Protein AF-A0A940RK82-F1 (afdb_monomer_lite)

pLDDT: mean 85.89, std 17.13, range [43.56, 98.44]

Structure (mmCIF, N/CA/C/O backbone):
data_AF-A0A940RK82-F1
#
_entry.id   AF-A0A940RK82-F1
#
loop_
_atom_site.group_PDB
_atom_site.id
_atom_site.type_symbol
_atom_site.label_atom_id
_atom_site.label_alt_id
_atom_site.label_comp_id
_atom_site.label_asym_id
_atom_site.label_entity_id
_atom_site.label_seq_id
_atom_site.pdbx_PDB_ins_code
_atom_site.Cartn_x
_atom_site.Cartn_y
_atom_site.Cartn_z
_atom_site.occupancy
_atom_site.B_iso_or_equiv
_atom_site.auth_seq_id
_atom_site.auth_comp_id
_atom_site.auth_asym_id
_atom_site.auth_atom_id
_atom_site.pdbx_PDB_model_num
ATOM 1 N N . MET A 1 1 ? -55.080 -31.993 4.998 1.00 43.81 1 MET A N 1
ATOM 2 C CA . MET A 1 1 ? -53.729 -32.205 4.437 1.00 43.81 1 MET A CA 1
ATOM 3 C C . MET A 1 1 ? -53.020 -30.858 4.440 1.00 43.81 1 MET A C 1
ATOM 5 O O . MET A 1 1 ? -53.334 -30.035 3.595 1.00 43.81 1 MET A O 1
ATOM 9 N N . SER A 1 2 ? -52.158 -30.598 5.426 1.00 47.34 2 SER A N 1
ATOM 10 C CA . SER A 1 2 ? -51.350 -29.368 5.489 1.00 47.34 2 SER A CA 1
ATOM 11 C C . SER A 1 2 ? -49.949 -29.657 4.951 1.00 47.34 2 SER A C 1
ATOM 13 O O . SER A 1 2 ? -49.357 -30.653 5.375 1.00 47.34 2 SER A O 1
ATOM 15 N N . PRO A 1 3 ? -49.396 -28.836 4.044 1.00 58.06 3 PRO A N 1
ATOM 16 C CA . PRO A 1 3 ? -48.008 -28.976 3.639 1.00 58.06 3 PRO A CA 1
ATOM 17 C C . PRO A 1 3 ? -47.108 -28.462 4.769 1.00 58.06 3 PRO A C 1
ATOM 19 O O . PRO A 1 3 ? -47.219 -27.320 5.210 1.00 58.06 3 PRO A O 1
ATOM 22 N N . PHE A 1 4 ? -46.235 -29.336 5.260 1.00 52.53 4 PHE A N 1
ATOM 23 C CA . PHE A 1 4 ? -45.182 -28.999 6.209 1.00 52.53 4 PHE A CA 1
ATOM 24 C C . PHE A 1 4 ? -44.181 -28.041 5.551 1.00 52.53 4 PHE A C 1
ATOM 26 O O . PHE A 1 4 ? -43.409 -28.445 4.679 1.00 52.53 4 PHE A O 1
ATOM 33 N N . SER A 1 5 ? -44.162 -26.785 5.998 1.00 54.62 5 SER A N 1
ATOM 34 C CA . SER A 1 5 ? -43.021 -25.891 5.796 1.00 54.62 5 SER A CA 1
ATOM 35 C C . SER A 1 5 ? -41.817 -26.479 6.526 1.00 54.62 5 SER A C 1
ATOM 37 O O . SER A 1 5 ? -41.789 -26.524 7.756 1.00 54.62 5 SER A O 1
ATOM 39 N N . LYS A 1 6 ? -40.822 -26.958 5.777 1.00 58.25 6 LYS A N 1
ATOM 40 C CA . LYS A 1 6 ? -39.513 -27.279 6.351 1.00 58.25 6 LYS A CA 1
ATOM 41 C C . LYS A 1 6 ? -38.858 -25.967 6.801 1.00 58.25 6 LYS A C 1
ATOM 43 O O . LYS A 1 6 ? -38.877 -25.011 6.023 1.00 58.25 6 LYS A O 1
ATOM 48 N N . PRO A 1 7 ? -38.282 -25.891 8.010 1.00 54.44 7 PRO A N 1
ATOM 49 C CA . PRO A 1 7 ? -37.489 -24.736 8.390 1.00 54.44 7 PRO A CA 1
ATOM 50 C C . PRO A 1 7 ? -36.264 -24.669 7.475 1.00 54.44 7 PRO A C 1
ATOM 52 O O . PRO A 1 7 ? -35.530 -25.646 7.329 1.00 54.44 7 PRO A O 1
ATOM 55 N N . ILE A 1 8 ? -36.066 -23.515 6.841 1.00 59.19 8 ILE A N 1
ATOM 56 C CA . ILE A 1 8 ? -34.799 -23.161 6.206 1.00 59.19 8 ILE A CA 1
ATOM 57 C C . ILE A 1 8 ? -33.804 -23.025 7.357 1.00 59.19 8 ILE A C 1
ATOM 59 O O . ILE A 1 8 ? -33.810 -22.028 8.075 1.00 59.19 8 ILE A O 1
ATOM 6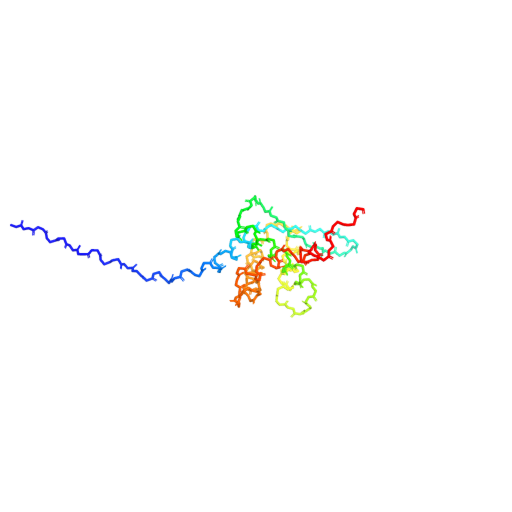3 N N . THR A 1 9 ? -32.994 -24.054 7.589 1.00 53.75 9 THR A N 1
ATOM 64 C CA . THR A 1 9 ? -31.795 -23.917 8.411 1.00 53.75 9 THR A CA 1
ATOM 65 C C . THR A 1 9 ? -30.865 -22.985 7.655 1.00 53.75 9 THR A C 1
ATOM 67 O O . THR A 1 9 ? -30.262 -23.383 6.660 1.00 53.75 9 THR A O 1
ATOM 70 N N . ALA A 1 10 ? -30.832 -21.721 8.077 1.00 55.62 10 ALA A N 1
ATOM 71 C CA . ALA A 1 10 ? -29.818 -20.782 7.646 1.00 55.62 10 ALA A CA 1
ATOM 72 C C . ALA A 1 10 ? -28.464 -21.380 8.033 1.00 55.62 10 ALA A C 1
ATOM 74 O O . ALA A 1 10 ? -28.161 -21.538 9.215 1.00 55.62 10 ALA A O 1
ATOM 75 N N . ASP A 1 11 ? -27.696 -21.775 7.027 1.00 50.97 11 ASP A N 1
ATOM 76 C CA . ASP A 1 11 ? -26.295 -22.120 7.184 1.00 50.97 11 ASP A CA 1
ATOM 77 C C . ASP A 1 11 ? -25.542 -20.830 7.538 1.00 50.97 11 ASP A C 1
ATOM 79 O O . ASP A 1 11 ? -25.164 -20.038 6.678 1.00 50.97 11 ASP A O 1
ATOM 83 N N . THR A 1 12 ? -25.449 -20.537 8.835 1.00 49.88 12 THR A N 1
ATOM 84 C CA . THR A 1 12 ? -24.773 -19.353 9.379 1.00 49.88 12 THR A CA 1
ATOM 85 C C . THR A 1 12 ? -23.307 -19.647 9.689 1.00 49.88 12 THR A C 1
ATOM 87 O O . THR A 1 12 ? -22.783 -19.171 10.693 1.00 49.88 12 THR A O 1
ATOM 90 N N . SER A 1 13 ? -22.623 -20.443 8.861 1.00 46.31 13 SER A N 1
ATOM 91 C CA . SER A 1 13 ? -21.190 -20.713 9.026 1.00 46.31 13 SER A CA 1
ATOM 92 C C . SER A 1 13 ? -20.290 -19.627 8.413 1.00 46.31 13 SER A C 1
ATOM 94 O O . SER A 1 13 ? -19.127 -19.894 8.110 1.00 46.31 13 SER A O 1
ATOM 96 N N . SER A 1 14 ? -20.794 -18.410 8.177 1.00 55.53 14 SER A N 1
ATOM 97 C CA . SER A 1 14 ? -19.927 -17.297 7.789 1.00 55.53 14 SER A CA 1
ATOM 98 C C . SER A 1 14 ? -19.141 -16.855 9.020 1.00 55.53 14 SER A C 1
ATOM 100 O O . SER A 1 14 ? -19.722 -16.278 9.944 1.00 55.53 14 SER A O 1
ATOM 102 N N . GLU A 1 15 ? -17.839 -17.137 9.048 1.00 52.19 15 GLU A N 1
ATOM 103 C CA . GLU A 1 15 ? -16.942 -16.565 10.053 1.00 52.19 15 GLU A CA 1
ATOM 104 C C . GLU A 1 15 ? -17.165 -15.044 10.150 1.00 52.19 15 GLU A C 1
ATOM 106 O O . GLU 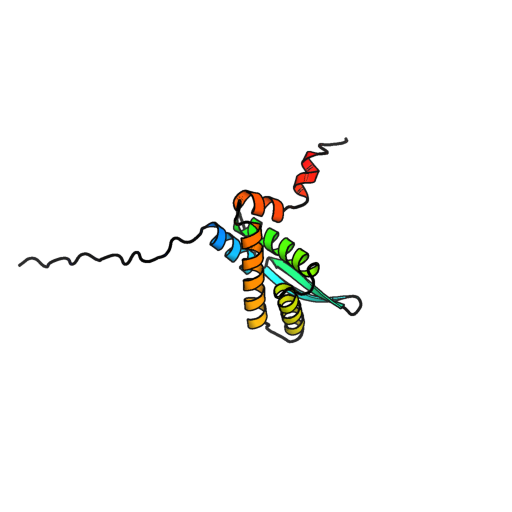A 1 15 ? -17.379 -14.389 9.120 1.00 52.19 15 GLU A O 1
ATOM 111 N N . PRO A 1 16 ? -17.142 -14.455 11.361 1.00 65.00 16 PRO A N 1
ATOM 112 C CA . PRO A 1 16 ? -17.279 -13.015 11.507 1.00 65.00 16 PRO A CA 1
ATOM 113 C C . PRO A 1 16 ? -16.175 -12.321 10.705 1.00 65.00 16 PRO A C 1
ATOM 115 O O . PRO A 1 16 ? -14.990 -12.529 10.961 1.00 65.00 16 PRO A O 1
ATOM 118 N N . ILE A 1 17 ? -16.558 -11.495 9.730 1.00 69.25 17 ILE A N 1
ATOM 119 C CA . ILE A 1 17 ? -15.597 -10.680 8.986 1.00 69.25 17 ILE A CA 1
ATOM 120 C C . ILE A 1 17 ? -14.960 -9.706 9.976 1.00 69.25 17 ILE A C 1
ATOM 122 O O . ILE A 1 17 ? -15.648 -8.855 10.544 1.00 69.25 17 ILE A O 1
ATOM 126 N N . ASP A 1 18 ? -13.642 -9.799 10.152 1.00 87.62 18 ASP A N 1
ATOM 127 C CA . ASP A 1 18 ? -12.881 -8.767 10.847 1.00 87.62 18 ASP A CA 1
ATOM 128 C C . ASP A 1 18 ? -12.980 -7.466 10.039 1.00 87.62 18 ASP A C 1
ATOM 130 O O . ASP A 1 18 ? -12.390 -7.315 8.962 1.00 87.62 18 ASP A O 1
ATOM 134 N N . PHE A 1 19 ? -13.778 -6.532 10.559 1.00 92.94 19 PHE A N 1
ATOM 135 C CA . PHE A 1 19 ? -14.048 -5.243 9.934 1.00 92.94 19 PHE A CA 1
ATOM 136 C C . PHE A 1 19 ? -12.757 -4.508 9.557 1.00 92.94 19 PHE A C 1
ATOM 138 O O . PHE A 1 19 ? -12.653 -3.973 8.451 1.00 92.94 19 PHE A O 1
ATOM 145 N N . TRP A 1 20 ? -11.757 -4.504 10.441 1.00 95.31 20 TRP A N 1
ATOM 146 C CA . TRP A 1 20 ? -10.519 -3.761 10.219 1.00 95.31 20 TRP A CA 1
ATOM 147 C C . TRP A 1 20 ? -9.618 -4.446 9.204 1.00 95.31 20 TRP A C 1
ATOM 149 O O . TRP A 1 20 ? -8.998 -3.765 8.385 1.00 95.31 20 TRP A O 1
ATOM 159 N N . ARG A 1 21 ? -9.610 -5.780 9.176 1.00 95.12 21 ARG A N 1
ATOM 160 C CA . ARG A 1 21 ? -8.920 -6.523 8.118 1.00 95.12 21 ARG A CA 1
ATOM 161 C C . ARG A 1 21 ? -9.549 -6.264 6.748 1.00 95.12 21 ARG A C 1
ATOM 163 O O . ARG A 1 21 ? -8.824 -6.061 5.776 1.00 95.12 21 ARG A O 1
ATOM 170 N N . ALA A 1 22 ? -10.879 -6.176 6.672 1.00 95.62 22 ALA A N 1
ATOM 171 C CA . ALA A 1 22 ? -11.582 -5.817 5.440 1.00 95.62 22 ALA A CA 1
ATOM 172 C C . ALA A 1 22 ? -11.295 -4.368 5.000 1.00 95.62 22 ALA A C 1
ATOM 174 O O . ALA A 1 22 ? -11.120 -4.102 3.809 1.00 95.62 22 ALA A O 1
ATOM 175 N N . VAL A 1 23 ? -11.209 -3.426 5.946 1.00 96.81 23 VAL A N 1
ATOM 176 C CA . VAL A 1 23 ? -10.784 -2.040 5.683 1.00 96.81 23 VAL A CA 1
ATOM 177 C C . VAL A 1 23 ? -9.355 -2.000 5.129 1.00 96.81 23 VAL A C 1
ATOM 179 O O . VAL A 1 23 ? -9.129 -1.370 4.095 1.00 96.81 23 VAL A O 1
ATOM 182 N N . ALA A 1 24 ? -8.412 -2.707 5.760 1.00 97.38 24 ALA A N 1
ATOM 183 C CA . ALA A 1 24 ? -7.024 -2.790 5.308 1.00 97.38 24 ALA A CA 1
ATOM 184 C C . ALA A 1 24 ? -6.920 -3.390 3.897 1.00 97.38 24 ALA A C 1
ATOM 186 O O . ALA A 1 24 ? -6.239 -2.834 3.036 1.00 97.38 24 ALA A O 1
ATOM 187 N N . GLN A 1 25 ? -7.656 -4.473 3.631 1.00 97.62 25 GLN A N 1
ATOM 188 C CA . GLN A 1 25 ? -7.698 -5.108 2.314 1.00 97.62 25 GLN A CA 1
ATOM 189 C C . GLN A 1 25 ? -8.192 -4.140 1.233 1.00 97.62 25 GLN A C 1
ATOM 191 O O . GLN A 1 25 ? -7.550 -4.010 0.193 1.00 97.62 25 GLN A O 1
ATOM 196 N N . ARG A 1 26 ? -9.297 -3.420 1.479 1.00 97.12 26 ARG A N 1
ATOM 197 C CA . ARG A 1 26 ? -9.812 -2.411 0.537 1.00 97.12 26 ARG A CA 1
ATOM 198 C C . ARG A 1 26 ? -8.802 -1.294 0.287 1.00 97.12 26 ARG A C 1
ATOM 200 O O . ARG A 1 26 ? -8.647 -0.881 -0.856 1.00 97.12 26 ARG A O 1
ATOM 207 N N . GLY A 1 27 ? -8.105 -0.843 1.331 1.00 97.69 27 GLY A N 1
ATOM 208 C CA . GLY A 1 27 ? -7.051 0.164 1.210 1.00 97.69 27 GLY A CA 1
ATOM 209 C C . GLY A 1 27 ? -5.911 -0.286 0.298 1.00 97.69 27 GLY A C 1
ATOM 210 O O . GLY A 1 27 ? -5.539 0.436 -0.620 1.00 97.69 27 GLY A O 1
ATOM 211 N N . VAL A 1 28 ? -5.407 -1.507 0.491 1.00 98.19 28 VAL A N 1
ATOM 212 C CA . VAL A 1 28 ? -4.336 -2.076 -0.344 1.00 98.19 28 VAL A CA 1
ATOM 213 C C . VAL A 1 28 ? -4.784 -2.287 -1.792 1.00 98.19 28 VAL A C 1
ATOM 215 O O . VAL A 1 28 ? -4.036 -1.990 -2.720 1.00 98.19 28 VAL A O 1
ATOM 218 N N . MET A 1 29 ? -6.007 -2.781 -2.002 1.00 97.38 29 MET A N 1
ATOM 219 C CA . MET A 1 29 ? -6.550 -3.009 -3.347 1.00 97.38 29 MET A CA 1
ATOM 220 C C . MET A 1 29 ? -6.854 -1.711 -4.106 1.00 97.38 29 MET A C 1
ATOM 222 O O . MET A 1 29 ? -6.963 -1.739 -5.328 1.00 97.38 29 MET A O 1
ATOM 226 N N . ALA A 1 30 ? -6.973 -0.581 -3.407 1.00 97.44 30 ALA A N 1
ATOM 227 C CA . ALA A 1 30 ? -7.132 0.735 -4.018 1.00 97.44 30 ALA A CA 1
ATOM 228 C C . ALA A 1 30 ? -5.814 1.318 -4.562 1.00 97.44 30 ALA A C 1
ATOM 230 O O . ALA A 1 30 ? -5.830 2.431 -5.094 1.00 97.44 30 ALA A O 1
ATOM 231 N N . LEU A 1 31 ? -4.692 0.599 -4.430 1.00 97.88 31 LEU A N 1
ATOM 232 C CA . LEU A 1 31 ? -3.390 1.037 -4.921 1.00 97.88 31 LEU A CA 1
ATOM 233 C C . LEU A 1 31 ? -3.059 0.479 -6.307 1.00 97.88 31 LEU A C 1
ATOM 235 O O . LEU A 1 31 ? -3.196 -0.718 -6.570 1.00 97.88 31 LEU A O 1
ATOM 239 N N . GLY A 1 32 ? -2.541 1.364 -7.150 1.00 96.69 32 GLY A N 1
ATOM 240 C CA . GLY A 1 32 ? -1.825 1.074 -8.384 1.00 96.69 32 GLY A CA 1
ATOM 241 C C . GLY A 1 32 ? -0.334 1.306 -8.184 1.00 96.69 32 GLY A C 1
ATOM 242 O O . GLY A 1 32 ? 0.076 2.032 -7.277 1.00 96.69 32 GLY A O 1
ATOM 243 N N . PHE A 1 33 ? 0.480 0.668 -9.023 1.00 96.69 33 PHE A N 1
ATOM 244 C CA . PHE A 1 33 ? 1.933 0.768 -8.949 1.00 96.69 33 PHE A CA 1
ATOM 245 C C . PHE A 1 33 ? 2.519 1.081 -10.317 1.00 96.69 33 PHE A C 1
ATOM 247 O O . PHE A 1 33 ? 2.175 0.438 -11.309 1.00 96.69 33 PHE A O 1
ATOM 254 N N . HIS A 1 34 ? 3.454 2.026 -10.341 1.00 94.38 34 HIS A N 1
ATOM 255 C CA . HIS A 1 34 ? 4.161 2.438 -11.549 1.00 94.38 34 HIS A CA 1
ATOM 256 C C . HIS A 1 34 ? 5.660 2.324 -11.318 1.00 94.38 34 HIS A C 1
ATOM 258 O O . HIS A 1 34 ? 6.177 2.822 -10.318 1.00 94.38 34 HIS A O 1
ATOM 264 N N . ALA A 1 35 ? 6.352 1.656 -12.239 1.00 93.69 35 ALA A N 1
ATOM 265 C CA . ALA A 1 35 ? 7.805 1.581 -12.241 1.00 93.69 35 ALA A CA 1
ATOM 266 C C . ALA A 1 35 ? 8.381 2.626 -13.200 1.00 93.69 35 ALA A C 1
ATOM 268 O O . ALA A 1 35 ? 7.865 2.810 -14.302 1.00 93.69 35 ALA A O 1
ATOM 269 N N . PHE A 1 36 ? 9.461 3.285 -12.797 1.00 90.88 36 PHE A N 1
ATOM 270 C CA . PHE A 1 36 ? 10.203 4.223 -13.637 1.00 90.88 36 PHE A CA 1
ATOM 271 C C . PHE A 1 36 ? 11.701 4.094 -13.370 1.00 90.88 36 PHE A C 1
ATOM 273 O O . PHE A 1 36 ? 12.123 3.552 -12.348 1.00 90.88 36 PHE A O 1
ATOM 280 N N . GLU A 1 37 ? 12.514 4.573 -14.306 1.00 90.38 37 GLU A N 1
ATOM 281 C CA . GLU A 1 37 ? 13.966 4.590 -14.156 1.00 90.38 37 GLU A CA 1
ATOM 282 C C . GLU A 1 37 ? 14.438 6.004 -13.815 1.00 90.38 37 GLU A C 1
ATOM 284 O O . GLU A 1 37 ? 14.108 6.971 -14.501 1.00 90.38 37 GLU A O 1
ATOM 289 N N . HIS A 1 38 ? 15.215 6.128 -12.741 1.00 85.81 38 HIS A N 1
ATOM 290 C CA . HIS A 1 38 ? 15.806 7.380 -12.290 1.00 85.81 38 HIS A CA 1
ATOM 291 C C . HIS A 1 38 ? 17.250 7.137 -11.842 1.00 85.81 38 HIS A C 1
ATOM 293 O O . HIS A 1 38 ? 17.522 6.295 -10.990 1.00 85.81 38 HIS A O 1
ATOM 299 N N . GLY A 1 39 ? 18.209 7.842 -12.453 1.00 83.75 39 GLY A N 1
ATOM 300 C CA . GLY A 1 39 ? 19.630 7.715 -12.098 1.00 83.75 39 GLY A CA 1
ATOM 301 C C . GLY A 1 39 ? 20.197 6.295 -12.253 1.00 83.75 39 GLY A C 1
ATOM 302 O O . GLY A 1 39 ? 21.012 5.871 -11.438 1.00 83.75 39 GLY A O 1
ATOM 303 N N . GLY A 1 40 ? 19.729 5.530 -13.248 1.00 83.00 40 GLY A N 1
ATOM 304 C CA . GLY A 1 40 ? 20.137 4.133 -13.465 1.00 83.00 40 GLY A CA 1
ATOM 305 C C . GLY A 1 40 ? 19.559 3.137 -12.452 1.00 83.00 40 GLY A C 1
ATOM 306 O O . GLY A 1 40 ? 19.922 1.962 -12.469 1.00 83.00 40 GLY A O 1
ATOM 307 N N . ARG A 1 41 ? 18.658 3.586 -11.571 1.00 81.00 41 ARG A N 1
ATOM 308 C CA . ARG A 1 41 ? 17.917 2.742 -10.633 1.00 81.00 41 ARG A CA 1
ATOM 309 C C . ARG A 1 41 ? 16.469 2.649 -11.080 1.00 81.00 41 ARG A C 1
ATOM 311 O O . ARG A 1 41 ? 15.890 3.629 -11.539 1.00 81.00 41 ARG A O 1
ATOM 318 N N . ARG A 1 42 ? 15.886 1.460 -10.938 1.00 85.69 42 ARG A N 1
ATOM 319 C CA . ARG A 1 42 ? 14.453 1.270 -11.136 1.00 85.69 42 ARG A CA 1
ATOM 320 C C . ARG A 1 42 ? 13.734 1.503 -9.818 1.00 85.69 42 ARG A C 1
ATOM 322 O O . ARG A 1 42 ? 13.948 0.764 -8.856 1.00 85.69 42 ARG A O 1
ATOM 329 N N . ASP A 1 43 ? 12.886 2.516 -9.806 1.00 88.88 43 ASP A N 1
ATOM 330 C CA . ASP A 1 43 ? 12.028 2.854 -8.686 1.00 88.88 43 ASP A CA 1
ATOM 331 C C . ASP A 1 43 ? 10.584 2.459 -8.983 1.00 88.88 43 ASP A C 1
ATOM 333 O O . ASP A 1 43 ? 10.196 2.183 -10.121 1.00 88.88 43 ASP A O 1
ATOM 337 N N . MET A 1 44 ? 9.791 2.360 -7.920 1.00 94.12 44 MET A N 1
ATOM 338 C CA . MET A 1 44 ? 8.372 2.056 -8.000 1.00 94.12 44 MET A CA 1
ATOM 339 C C . MET A 1 44 ? 7.626 2.956 -7.030 1.00 94.12 44 MET A C 1
ATOM 341 O O . MET A 1 44 ? 8.014 3.044 -5.864 1.00 94.12 44 MET A O 1
ATOM 345 N N . VAL A 1 45 ? 6.572 3.595 -7.523 1.00 94.81 45 VAL A N 1
ATOM 346 C CA . VAL A 1 45 ? 5.653 4.427 -6.741 1.00 94.81 45 VAL A CA 1
ATOM 347 C C . VAL A 1 45 ? 4.300 3.746 -6.625 1.00 94.81 45 VAL A C 1
ATOM 349 O O . VAL A 1 45 ? 3.921 2.956 -7.491 1.00 94.81 45 VAL A O 1
ATOM 352 N N . ALA A 1 46 ? 3.594 4.062 -5.543 1.00 97.19 46 ALA A N 1
ATOM 353 C CA . ALA A 1 46 ? 2.232 3.629 -5.279 1.00 97.19 46 ALA A CA 1
ATOM 354 C C . ALA A 1 46 ? 1.292 4.839 -5.311 1.00 97.19 46 ALA A C 1
ATOM 356 O O . ALA A 1 46 ? 1.608 5.875 -4.724 1.00 97.19 46 ALA A O 1
ATOM 357 N N . GLU A 1 47 ? 0.138 4.699 -5.954 1.00 96.25 47 GLU A N 1
ATOM 358 C CA . GLU A 1 47 ? -0.880 5.751 -6.040 1.00 96.25 47 GLU A CA 1
ATOM 359 C C . GLU A 1 47 ? -2.299 5.181 -5.981 1.00 96.25 47 GLU A C 1
ATOM 361 O O . GLU A 1 47 ? -2.508 3.981 -6.151 1.00 96.25 47 GLU A O 1
ATOM 366 N N . LEU A 1 48 ? -3.290 6.035 -5.725 1.00 96.81 48 LEU A N 1
ATOM 367 C CA . LEU A 1 48 ? -4.695 5.629 -5.726 1.00 96.81 48 LEU A CA 1
ATOM 368 C C . LEU A 1 48 ? -5.204 5.465 -7.162 1.00 96.81 48 LEU A C 1
ATOM 370 O O . LEU A 1 48 ? -5.184 6.423 -7.928 1.00 96.81 48 LEU A O 1
ATOM 374 N N . ILE A 1 49 ? -5.762 4.298 -7.498 1.00 95.25 49 ILE A N 1
ATOM 375 C CA . ILE A 1 49 ? -6.363 4.060 -8.831 1.00 95.25 49 ILE A CA 1
ATOM 376 C C . ILE A 1 49 ? -7.775 4.638 -8.972 1.00 95.25 49 ILE A C 1
ATOM 378 O O . ILE A 1 49 ? -8.305 4.738 -10.075 1.00 95.25 49 ILE A O 1
ATOM 382 N N . ALA A 1 50 ? -8.411 4.987 -7.853 1.00 89.56 50 ALA A N 1
ATOM 383 C CA . ALA A 1 50 ? -9.730 5.603 -7.815 1.00 89.56 50 ALA A CA 1
ATOM 384 C C . ALA A 1 50 ? -9.928 6.376 -6.500 1.00 89.56 50 ALA A C 1
ATOM 386 O O . ALA A 1 50 ? -9.346 5.989 -5.478 1.00 89.56 50 ALA A O 1
ATOM 387 N N . PRO A 1 51 ? -10.789 7.412 -6.480 1.00 91.50 51 PRO A N 1
ATOM 388 C CA . PRO A 1 51 ? -11.138 8.119 -5.253 1.00 91.50 51 PRO A CA 1
ATOM 389 C C . PRO A 1 51 ? -11.649 7.169 -4.164 1.00 91.50 51 PRO A C 1
ATOM 391 O O . PRO A 1 51 ? -12.550 6.366 -4.398 1.00 91.50 51 PRO A O 1
ATOM 394 N N . GLN A 1 52 ? -11.094 7.297 -2.958 1.00 94.19 52 GLN A N 1
ATOM 395 C CA . GLN A 1 52 ? -11.520 6.559 -1.767 1.00 94.19 52 GLN A CA 1
ATOM 396 C C . GLN A 1 52 ? -12.078 7.518 -0.715 1.00 94.19 52 GLN A C 1
ATOM 398 O O . GLN A 1 52 ? -11.725 8.698 -0.681 1.00 94.19 52 GLN A O 1
ATOM 403 N N . GLN A 1 53 ? -12.914 7.005 0.188 1.00 92.69 53 GLN A N 1
ATOM 404 C CA . GLN A 1 53 ? -13.499 7.788 1.279 1.00 92.69 53 GLN A CA 1
ATOM 405 C C . GLN A 1 53 ? -13.406 7.058 2.622 1.00 92.69 53 GLN A C 1
ATOM 407 O O . GLN A 1 53 ? -13.217 5.840 2.683 1.00 92.69 53 GLN A O 1
ATOM 412 N N . GLY A 1 54 ? -13.535 7.829 3.705 1.00 95.25 54 GLY A N 1
ATOM 413 C CA . GLY A 1 54 ? -13.560 7.321 5.075 1.00 95.25 54 GLY A CA 1
ATOM 414 C C . GLY A 1 54 ? -12.362 6.430 5.406 1.00 95.25 54 GLY A C 1
ATOM 415 O O . GLY A 1 54 ? -11.219 6.727 5.057 1.00 95.25 54 GLY A O 1
ATOM 416 N N . TRP A 1 55 ? -12.638 5.304 6.061 1.00 96.00 55 TRP A N 1
ATOM 417 C CA . TRP A 1 55 ? -11.614 4.358 6.506 1.00 96.00 55 TRP A CA 1
ATOM 418 C C . TRP A 1 55 ? -10.832 3.697 5.369 1.00 96.00 55 TRP A C 1
ATOM 420 O O . TRP A 1 55 ? -9.649 3.422 5.537 1.00 96.00 55 TRP A O 1
ATOM 430 N N . ALA A 1 56 ? -11.448 3.489 4.202 1.00 94.69 56 ALA A N 1
ATOM 431 C CA . ALA A 1 56 ? -10.752 2.922 3.047 1.00 94.69 56 ALA A CA 1
ATOM 432 C C . ALA A 1 56 ? -9.694 3.890 2.497 1.00 94.69 56 ALA A C 1
ATOM 434 O O . ALA A 1 56 ? -8.601 3.459 2.139 1.00 94.69 56 ALA A O 1
ATOM 435 N N . ARG A 1 57 ? -9.983 5.203 2.503 1.00 96.38 57 ARG A N 1
ATOM 436 C CA . ARG A 1 57 ? -8.988 6.230 2.161 1.00 96.38 57 ARG A CA 1
ATOM 437 C C . ARG A 1 57 ? -7.822 6.191 3.139 1.00 96.38 57 ARG A C 1
ATOM 439 O O . ARG A 1 57 ? -6.690 6.034 2.699 1.00 96.38 57 ARG A O 1
ATOM 446 N N . LYS A 1 58 ? -8.098 6.266 4.446 1.00 96.81 58 LYS A N 1
ATOM 447 C CA . LYS A 1 58 ? -7.056 6.182 5.485 1.00 96.81 58 LYS A CA 1
ATOM 448 C C . LYS A 1 58 ? -6.194 4.926 5.306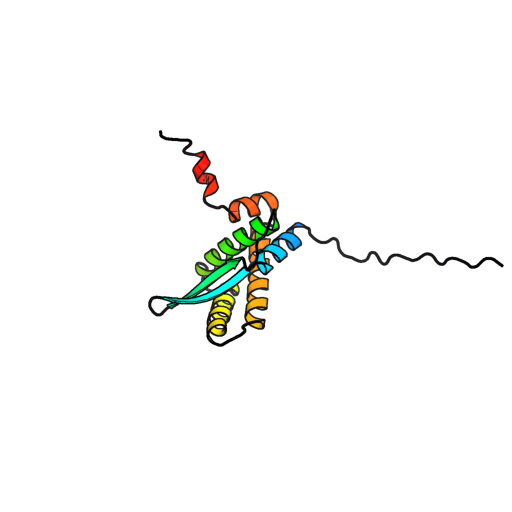 1.00 96.81 58 LYS A C 1
ATOM 450 O O . LYS A 1 58 ? -4.975 5.022 5.283 1.00 96.81 58 LYS A O 1
ATOM 455 N N . ALA A 1 59 ? -6.811 3.770 5.060 1.00 97.88 59 ALA A N 1
ATOM 456 C CA . ALA A 1 59 ? -6.082 2.527 4.827 1.00 97.88 59 ALA A CA 1
ATOM 457 C C . ALA A 1 59 ? -5.216 2.530 3.565 1.00 97.88 59 ALA A C 1
ATOM 459 O O . ALA A 1 59 ? -4.116 1.988 3.591 1.00 97.88 59 ALA A O 1
ATOM 460 N N . ALA A 1 60 ? -5.677 3.142 2.475 1.00 98.06 60 ALA A N 1
ATOM 461 C CA . ALA A 1 60 ? -4.879 3.256 1.262 1.00 98.06 60 ALA A CA 1
ATOM 462 C C . ALA A 1 60 ? -3.667 4.186 1.460 1.00 98.06 60 ALA A C 1
ATOM 464 O O . ALA A 1 60 ? -2.559 3.841 1.062 1.00 98.06 60 ALA A O 1
ATOM 465 N N . HIS A 1 61 ? -3.846 5.319 2.149 1.00 97.88 61 HIS A N 1
ATOM 466 C CA . HIS A 1 61 ? -2.737 6.203 2.525 1.00 97.88 61 HIS A CA 1
ATOM 467 C C . HIS A 1 61 ? -1.740 5.501 3.461 1.00 97.88 61 HIS A C 1
ATOM 469 O O . HIS A 1 61 ? -0.542 5.508 3.196 1.00 97.88 61 HIS A O 1
ATOM 475 N N . ALA A 1 62 ? -2.227 4.795 4.483 1.00 97.94 62 ALA A N 1
ATOM 476 C CA . ALA A 1 62 ? -1.377 3.990 5.356 1.00 97.94 62 ALA A CA 1
ATOM 477 C C . ALA A 1 62 ? -0.610 2.904 4.576 1.00 97.94 62 ALA A C 1
ATOM 479 O O . ALA A 1 62 ? 0.574 2.683 4.812 1.00 97.94 62 ALA A O 1
ATOM 480 N N . ALA A 1 63 ? -1.245 2.249 3.599 1.00 98.31 63 ALA A N 1
ATOM 481 C CA . ALA A 1 63 ? -0.580 1.281 2.729 1.00 98.31 63 ALA A CA 1
ATOM 482 C C . ALA A 1 63 ? 0.523 1.918 1.856 1.00 98.31 63 ALA A C 1
ATOM 484 O O . ALA A 1 63 ? 1.542 1.271 1.611 1.00 98.31 63 ALA A O 1
ATOM 485 N N . ILE A 1 64 ? 0.366 3.178 1.426 1.00 97.94 64 ILE A N 1
ATOM 486 C CA . ILE A 1 64 ? 1.423 3.941 0.739 1.00 97.94 64 ILE A CA 1
ATOM 487 C C . ILE A 1 64 ? 2.615 4.179 1.678 1.00 97.94 64 ILE A C 1
ATOM 489 O O . ILE A 1 64 ? 3.758 3.970 1.267 1.00 97.94 64 ILE A O 1
ATOM 493 N N . GLU A 1 65 ? 2.382 4.544 2.940 1.00 97.69 65 GLU A N 1
ATOM 494 C CA . GLU A 1 65 ? 3.474 4.702 3.913 1.00 97.69 65 GLU A CA 1
ATOM 495 C C . GLU A 1 65 ? 4.182 3.370 4.199 1.00 97.69 65 GLU A C 1
ATOM 497 O O . GLU A 1 65 ? 5.412 3.299 4.177 1.00 97.69 65 GLU A O 1
ATOM 502 N N . VAL A 1 66 ? 3.436 2.268 4.333 1.00 97.62 66 VAL A N 1
ATOM 503 C CA . VAL A 1 66 ? 4.031 0.926 4.461 1.00 97.62 66 VAL A CA 1
ATOM 504 C C . VAL A 1 66 ? 4.856 0.556 3.225 1.00 97.62 66 VAL A C 1
ATOM 506 O O . VAL A 1 66 ? 5.937 -0.023 3.354 1.00 97.62 66 VAL A O 1
ATOM 509 N N . HIS A 1 67 ? 4.391 0.894 2.019 1.00 97.25 67 HIS A N 1
ATOM 510 C CA . HIS A 1 67 ? 5.158 0.690 0.789 1.00 97.25 67 HIS A CA 1
ATOM 511 C C . HIS A 1 67 ? 6.516 1.412 0.834 1.00 97.25 67 HIS A C 1
ATOM 513 O O . HIS A 1 67 ? 7.532 0.812 0.466 1.00 97.25 67 HIS A O 1
ATOM 519 N N . LYS A 1 68 ? 6.552 2.658 1.327 1.00 95.19 68 LYS A N 1
ATOM 520 C CA . LYS A 1 68 ? 7.799 3.417 1.519 1.00 95.19 68 LYS A CA 1
ATOM 521 C C . LYS A 1 68 ? 8.695 2.769 2.575 1.00 95.19 68 LYS A C 1
ATOM 523 O O . LYS A 1 68 ? 9.887 2.605 2.338 1.00 95.19 68 LYS A O 1
ATOM 528 N N . MET A 1 69 ? 8.134 2.332 3.703 1.00 95.19 69 MET A N 1
ATOM 529 C CA . MET A 1 69 ? 8.888 1.629 4.750 1.00 95.19 69 MET A CA 1
ATOM 530 C C . MET A 1 69 ? 9.546 0.346 4.229 1.00 95.19 69 MET A C 1
ATOM 532 O O . MET A 1 69 ? 10.718 0.107 4.501 1.00 95.19 69 MET A O 1
ATOM 536 N N . ILE A 1 70 ? 8.835 -0.454 3.422 1.00 95.25 70 ILE A N 1
ATOM 537 C CA . ILE A 1 70 ? 9.370 -1.692 2.825 1.00 95.25 70 ILE A CA 1
ATOM 538 C C . ILE A 1 70 ? 10.647 -1.425 2.014 1.00 95.25 70 ILE A C 1
ATOM 540 O O . ILE A 1 70 ? 11.542 -2.268 1.991 1.00 95.25 70 ILE A O 1
ATOM 544 N N . GLN A 1 71 ? 10.764 -0.264 1.361 1.00 91.69 71 GLN A N 1
ATOM 545 C CA . GLN A 1 71 ? 11.969 0.107 0.612 1.00 91.69 71 GLN A CA 1
ATOM 546 C C . GLN A 1 71 ? 13.210 0.257 1.509 1.00 91.69 71 GLN A C 1
ATOM 548 O O . GLN A 1 71 ? 14.329 0.083 1.027 1.00 91.69 71 GLN A O 1
ATOM 553 N N . LEU A 1 72 ? 13.018 0.558 2.794 1.00 91.50 72 LEU A N 1
ATOM 554 C CA . LEU A 1 72 ? 14.082 0.768 3.776 1.00 91.50 72 LEU A CA 1
ATOM 555 C C . LEU A 1 72 ? 14.449 -0.510 4.548 1.00 91.50 72 LEU A C 1
ATOM 557 O O . LEU A 1 72 ? 15.419 -0.505 5.302 1.00 91.50 72 LEU A O 1
ATOM 561 N N . GLU A 1 73 ? 13.708 -1.605 4.360 1.00 90.88 73 GLU A N 1
ATOM 562 C CA . GLU A 1 73 ? 13.892 -2.861 5.093 1.00 90.88 73 GLU A CA 1
ATOM 563 C C . GLU A 1 73 ? 14.590 -3.928 4.230 1.00 90.88 73 GLU A C 1
ATOM 565 O O . GLU A 1 73 ? 13.928 -4.651 3.468 1.00 90.88 73 GLU A O 1
ATOM 570 N N . PRO A 1 74 ? 15.926 -4.073 4.336 1.00 86.50 74 PRO A N 1
ATOM 571 C CA . PRO A 1 74 ? 16.656 -5.044 3.537 1.00 86.50 74 PRO A CA 1
ATOM 572 C C . PRO A 1 74 ? 16.276 -6.481 3.918 1.00 86.50 74 PRO A C 1
ATOM 574 O O . PRO A 1 74 ? 15.883 -6.775 5.044 1.00 86.50 74 PRO A O 1
ATOM 577 N N . HIS A 1 75 ? 16.432 -7.397 2.961 1.00 90.56 75 HIS A N 1
ATOM 578 C CA . HIS A 1 75 ? 16.248 -8.844 3.152 1.00 90.56 75 HIS A CA 1
ATOM 579 C C . HIS A 1 75 ? 14.830 -9.295 3.548 1.00 90.56 75 HIS A C 1
ATOM 581 O O . HIS A 1 75 ? 14.652 -10.399 4.059 1.00 90.56 75 HIS A O 1
ATOM 587 N N . THR A 1 76 ? 13.800 -8.492 3.269 1.00 95.06 76 THR A N 1
ATOM 588 C CA . THR A 1 76 ? 12.403 -8.901 3.475 1.00 95.06 76 THR A CA 1
ATOM 589 C C . THR A 1 76 ? 11.790 -9.537 2.221 1.00 95.06 76 THR A C 1
ATOM 591 O O . THR A 1 76 ? 12.132 -9.209 1.077 1.00 95.06 76 THR A O 1
ATOM 594 N N . ALA A 1 77 ? 10.819 -10.435 2.423 1.00 96.50 77 ALA A N 1
ATOM 595 C CA . ALA A 1 77 ? 10.018 -10.991 1.330 1.00 96.50 77 ALA A CA 1
ATOM 596 C C . ALA A 1 77 ? 9.234 -9.894 0.586 1.00 96.50 77 ALA A C 1
ATOM 598 O O . ALA A 1 77 ? 9.121 -9.933 -0.637 1.00 96.50 77 ALA A O 1
ATOM 599 N N . ALA A 1 78 ? 8.753 -8.882 1.316 1.00 96.25 78 ALA A N 1
ATOM 600 C CA . ALA A 1 78 ? 8.054 -7.733 0.750 1.00 96.25 78 ALA A CA 1
ATOM 601 C C . ALA A 1 78 ? 8.959 -6.906 -0.175 1.00 96.25 78 ALA A C 1
ATOM 603 O O . ALA A 1 78 ? 8.525 -6.544 -1.267 1.00 96.25 78 ALA A O 1
ATOM 604 N N . LEU A 1 79 ? 10.222 -6.667 0.202 1.00 95.88 79 LEU A N 1
ATOM 605 C CA . LEU A 1 79 ? 11.187 -5.982 -0.661 1.00 95.88 79 LEU A CA 1
ATOM 606 C C . LEU A 1 79 ? 11.487 -6.792 -1.931 1.00 95.88 79 LEU A C 1
ATOM 608 O O . LEU A 1 79 ? 11.527 -6.236 -3.027 1.00 95.88 79 LEU A O 1
ATOM 612 N N . SER A 1 80 ? 11.640 -8.111 -1.800 1.00 96.56 80 SER A N 1
ATOM 613 C CA . SER A 1 80 ? 11.878 -8.998 -2.947 1.00 96.56 80 SER A CA 1
ATOM 614 C C . SER A 1 80 ? 10.688 -9.008 -3.916 1.00 96.56 80 SER A C 1
ATOM 616 O O . SER A 1 80 ? 10.869 -8.880 -5.126 1.00 96.56 80 SER A O 1
ATOM 618 N N . ALA A 1 81 ? 9.460 -9.078 -3.394 1.00 97.25 81 ALA A N 1
ATOM 619 C CA . ALA A 1 81 ? 8.239 -8.983 -4.193 1.00 97.25 81 ALA A CA 1
ATOM 620 C C . ALA A 1 81 ? 8.070 -7.598 -4.841 1.00 97.25 81 ALA A C 1
ATOM 622 O O . ALA A 1 81 ? 7.676 -7.516 -6.002 1.00 97.25 81 ALA A O 1
ATOM 623 N N . ARG A 1 82 ? 8.439 -6.519 -4.135 1.00 95.94 82 ARG A N 1
ATOM 624 C CA . ARG A 1 82 ? 8.476 -5.151 -4.678 1.00 95.94 82 ARG A CA 1
ATOM 625 C C . ARG A 1 82 ? 9.399 -5.067 -5.896 1.00 95.94 82 ARG A C 1
ATOM 627 O O . ARG A 1 82 ? 9.014 -4.512 -6.921 1.00 95.94 82 ARG A O 1
ATOM 634 N N . ALA A 1 83 ? 10.604 -5.632 -5.794 1.00 94.38 83 ALA A N 1
ATOM 635 C CA . ALA A 1 83 ? 11.569 -5.661 -6.891 1.00 94.38 83 ALA A CA 1
ATOM 636 C C . ALA A 1 83 ? 11.064 -6.495 -8.081 1.00 94.38 83 ALA A C 1
ATOM 638 O O . ALA A 1 83 ? 11.179 -6.057 -9.225 1.00 94.38 83 ALA A O 1
ATOM 639 N N . ALA A 1 84 ? 10.450 -7.654 -7.821 1.00 95.25 84 ALA A N 1
ATOM 640 C CA . ALA A 1 84 ? 9.859 -8.494 -8.862 1.00 95.25 84 ALA A CA 1
ATOM 641 C C . ALA A 1 84 ? 8.712 -7.781 -9.601 1.00 95.25 84 ALA A C 1
ATOM 643 O O . ALA A 1 84 ? 8.704 -7.757 -10.831 1.00 95.25 84 ALA A O 1
ATOM 644 N N . LEU A 1 85 ? 7.793 -7.141 -8.868 1.00 96.75 85 LEU A N 1
ATOM 645 C CA . LEU A 1 85 ? 6.709 -6.352 -9.457 1.00 96.75 85 LEU A CA 1
ATOM 646 C C . LEU A 1 85 ? 7.260 -5.209 -10.316 1.00 96.75 85 LEU A C 1
ATOM 648 O O . LEU A 1 85 ? 6.883 -5.072 -11.477 1.00 96.75 85 LEU A O 1
ATOM 652 N N . SER A 1 86 ? 8.212 -4.439 -9.788 1.00 95.25 86 SER A N 1
ATOM 653 C CA . SER A 1 86 ? 8.858 -3.350 -10.526 1.00 95.25 86 SER A CA 1
ATOM 654 C C . SER A 1 86 ? 9.551 -3.836 -11.810 1.00 95.25 86 SER A C 1
ATOM 656 O O . SER A 1 86 ? 9.480 -3.184 -12.854 1.00 95.25 86 SER A O 1
ATOM 658 N N . ALA A 1 87 ? 10.181 -5.014 -11.777 1.00 93.69 87 ALA A N 1
ATOM 659 C CA . ALA A 1 87 ? 10.804 -5.615 -12.951 1.00 93.69 87 ALA A CA 1
ATOM 660 C C . ALA A 1 87 ? 9.784 -5.979 -14.048 1.00 93.69 87 ALA A C 1
ATOM 662 O O . ALA A 1 87 ? 10.070 -5.777 -15.232 1.00 93.69 87 ALA A O 1
ATOM 663 N N . GLN A 1 88 ? 8.613 -6.491 -13.655 1.00 95.25 88 GLN A N 1
ATOM 664 C CA . GLN A 1 88 ? 7.562 -6.943 -14.573 1.00 95.25 88 GLN A CA 1
ATOM 665 C C . GLN A 1 88 ? 6.699 -5.809 -15.128 1.00 95.25 88 GLN A C 1
ATOM 667 O O . GLN A 1 88 ? 6.312 -5.861 -16.292 1.00 95.25 88 GLN A O 1
ATOM 672 N N . LEU A 1 89 ? 6.465 -4.743 -14.356 1.00 93.19 89 LEU A N 1
ATOM 673 C CA . LEU A 1 89 ? 5.720 -3.569 -14.832 1.00 93.19 89 LEU A CA 1
ATOM 674 C C . LEU A 1 89 ? 6.361 -2.910 -16.067 1.00 93.19 89 LEU A C 1
ATOM 676 O O . LEU A 1 89 ? 5.657 -2.312 -16.872 1.00 93.19 89 LEU A O 1
ATOM 680 N N . GLY A 1 90 ? 7.678 -3.054 -16.255 1.00 82.44 90 GLY A N 1
ATOM 681 C CA . GLY A 1 90 ? 8.373 -2.592 -17.463 1.00 82.44 90 GLY A CA 1
ATOM 682 C C . GLY A 1 90 ? 8.214 -3.498 -18.694 1.00 82.44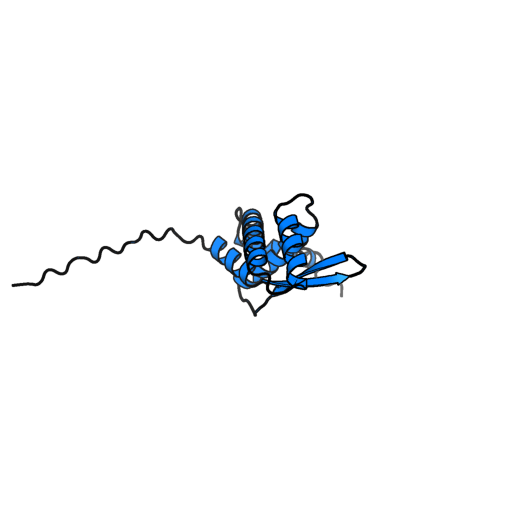 90 GLY A C 1
ATOM 683 O O . GLY A 1 90 ? 8.675 -3.130 -19.769 1.00 82.44 90 GLY A O 1
ATOM 684 N N . GLN A 1 91 ? 7.610 -4.681 -18.548 1.00 88.19 91 GLN A N 1
ATOM 685 C CA . GLN A 1 91 ? 7.478 -5.698 -19.603 1.00 88.19 91 GLN A CA 1
ATOM 686 C C . GLN A 1 91 ? 6.021 -5.936 -20.026 1.00 88.19 91 GLN A C 1
ATOM 688 O O . GLN A 1 91 ? 5.780 -6.398 -21.139 1.00 88.19 91 GLN A O 1
ATOM 693 N N . GLY A 1 92 ? 5.045 -5.624 -19.167 1.00 86.06 92 GLY A N 1
ATOM 694 C CA . GLY A 1 92 ? 3.627 -5.810 -19.464 1.00 86.06 92 GLY A CA 1
ATOM 695 C C . GLY A 1 92 ? 2.757 -5.958 -18.210 1.00 86.06 92 GLY A C 1
ATOM 696 O O . GLY A 1 92 ? 3.159 -5.545 -17.120 1.00 86.06 92 GLY A O 1
ATOM 697 N N . PRO A 1 93 ? 1.548 -6.538 -18.341 1.00 87.31 93 PRO A N 1
ATOM 698 C CA . PRO A 1 93 ? 0.645 -6.757 -17.213 1.00 87.31 93 PRO A CA 1
ATOM 699 C C . PRO A 1 93 ? 1.251 -7.699 -16.157 1.00 87.31 93 PRO A C 1
ATOM 701 O O . PRO A 1 93 ? 1.387 -8.898 -16.382 1.00 87.31 93 PRO A O 1
ATOM 704 N N . ALA A 1 94 ? 1.559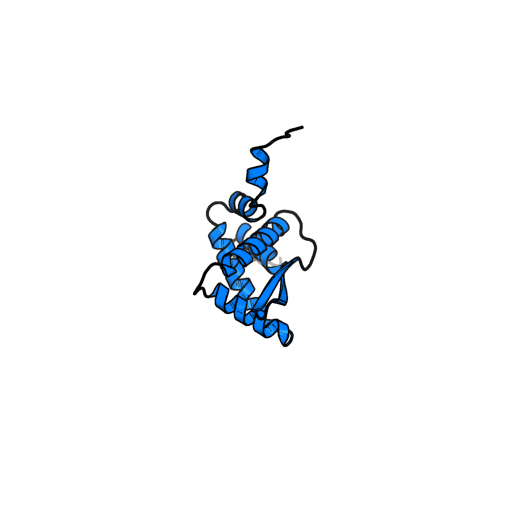 -7.168 -14.973 1.00 93.94 94 ALA A N 1
ATOM 705 C CA . ALA A 1 94 ? 2.212 -7.886 -13.873 1.00 93.94 94 ALA A CA 1
ATOM 706 C C . ALA A 1 94 ? 1.208 -8.433 -12.832 1.00 93.94 94 ALA A C 1
ATOM 708 O O . ALA A 1 94 ? 1.368 -8.236 -11.629 1.00 93.94 94 ALA A O 1
ATOM 709 N N . VAL A 1 95 ? 0.115 -9.064 -13.284 1.00 95.44 95 VAL A N 1
ATOM 710 C CA . VAL A 1 95 ? -1.041 -9.426 -12.428 1.00 95.44 95 VAL A CA 1
ATOM 711 C C . VAL A 1 95 ? -0.648 -10.344 -11.267 1.00 95.44 95 VAL A C 1
ATOM 713 O O . VAL A 1 95 ? -1.102 -10.154 -10.137 1.00 95.44 95 VAL A O 1
ATOM 716 N N . ARG A 1 96 ? 0.206 -11.340 -11.528 1.00 97.00 96 ARG A N 1
ATOM 717 C CA . ARG A 1 96 ? 0.647 -12.301 -10.511 1.00 97.00 96 ARG A CA 1
ATOM 718 C C . ARG A 1 96 ? 1.510 -11.619 -9.455 1.00 97.00 96 ARG A C 1
ATOM 720 O O . ARG A 1 96 ? 1.285 -11.801 -8.261 1.00 97.00 96 ARG A O 1
ATOM 727 N N . GLU A 1 97 ? 2.491 -10.843 -9.893 1.00 98.12 97 GLU A N 1
ATOM 728 C CA . GLU A 1 97 ? 3.418 -10.120 -9.029 1.00 98.12 97 GLU A CA 1
ATOM 729 C C . GLU A 1 97 ? 2.680 -9.062 -8.208 1.00 98.12 97 GLU A C 1
ATOM 731 O O . GLU A 1 97 ? 2.965 -8.903 -7.022 1.00 98.12 97 GLU A O 1
ATOM 736 N N . LEU A 1 98 ? 1.681 -8.406 -8.806 1.00 97.31 98 LEU A N 1
ATOM 737 C CA . LEU A 1 98 ? 0.808 -7.459 -8.125 1.00 97.31 98 LEU A CA 1
ATOM 738 C C . LEU A 1 98 ? 0.042 -8.140 -6.991 1.00 97.31 98 LEU A C 1
ATOM 740 O O . LEU A 1 98 ? 0.078 -7.651 -5.866 1.00 97.31 98 LEU A O 1
ATOM 744 N N . ALA A 1 99 ? -0.593 -9.285 -7.255 1.00 97.81 99 ALA A N 1
ATOM 745 C CA . ALA A 1 99 ? -1.341 -10.022 -6.239 1.00 97.81 99 ALA A CA 1
ATOM 746 C C . ALA A 1 99 ? -0.443 -10.489 -5.079 1.00 97.81 99 ALA A C 1
ATOM 748 O O . ALA A 1 99 ? -0.811 -10.352 -3.912 1.00 97.81 99 ALA A O 1
ATOM 749 N N . ILE A 1 100 ? 0.759 -10.993 -5.388 1.00 98.38 100 ILE A N 1
ATOM 750 C CA . ILE A 1 100 ? 1.749 -11.388 -4.372 1.00 98.38 100 ILE A CA 1
ATOM 751 C C . ILE A 1 100 ? 2.145 -10.179 -3.522 1.00 98.38 100 ILE A C 1
ATOM 753 O O . ILE A 1 100 ? 2.147 -10.252 -2.291 1.00 98.38 100 ILE A O 1
ATOM 757 N N . TYR A 1 101 ? 2.473 -9.060 -4.169 1.00 98.38 101 TYR A N 1
ATOM 758 C CA . TYR A 1 101 ? 2.918 -7.869 -3.465 1.00 98.38 101 TYR A CA 1
ATOM 759 C C . TYR A 1 101 ? 1.802 -7.243 -2.621 1.00 98.38 101 TYR A C 1
ATOM 761 O O . TYR A 1 101 ? 2.040 -6.915 -1.461 1.00 98.38 101 TYR A O 1
ATOM 769 N N . GLN A 1 102 ? 0.574 -7.158 -3.142 1.00 98.25 102 GLN A N 1
ATOM 770 C CA . GLN A 1 102 ? -0.598 -6.696 -2.393 1.00 98.25 102 GLN A CA 1
ATOM 771 C C . GLN A 1 102 ? -0.891 -7.593 -1.183 1.00 98.25 102 GLN A C 1
ATOM 773 O O . GLN A 1 102 ? -1.180 -7.078 -0.106 1.00 98.25 102 GLN A O 1
ATOM 778 N N . GLY A 1 103 ? -0.746 -8.916 -1.305 1.00 98.44 103 GLY A N 1
ATOM 779 C CA . GLY A 1 103 ? -0.865 -9.826 -0.163 1.00 98.44 103 GLY A CA 1
ATOM 780 C C . GLY A 1 103 ? 0.154 -9.521 0.942 1.00 98.44 103 GLY A C 1
ATOM 781 O O . GLY A 1 103 ? -0.209 -9.390 2.109 1.00 98.44 103 GLY A O 1
ATOM 782 N N . LEU A 1 104 ? 1.425 -9.327 0.578 1.00 98.44 104 LEU A N 1
ATOM 783 C CA . LEU A 1 104 ? 2.485 -8.988 1.538 1.00 98.44 104 LEU A CA 1
ATOM 784 C C . LEU A 1 104 ? 2.308 -7.591 2.147 1.00 98.44 104 LEU A C 1
ATOM 786 O O . LEU A 1 104 ? 2.592 -7.395 3.331 1.00 98.44 104 LEU A O 1
ATOM 790 N N . LEU A 1 105 ? 1.829 -6.631 1.355 1.00 98.06 105 LEU A N 1
ATOM 791 C CA . LEU A 1 105 ? 1.530 -5.279 1.812 1.00 98.06 105 LEU A CA 1
ATOM 792 C C . LEU A 1 105 ? 0.378 -5.281 2.824 1.00 98.06 105 LEU A C 1
ATOM 794 O O . LEU A 1 105 ? 0.487 -4.640 3.867 1.00 98.06 105 LEU A O 1
ATOM 798 N N . LEU A 1 106 ? -0.678 -6.057 2.561 1.00 98.38 106 LEU A N 1
ATOM 799 C CA . LEU A 1 106 ? -1.796 -6.255 3.482 1.00 98.38 106 LEU A CA 1
ATOM 800 C C . LEU A 1 106 ? -1.342 -6.883 4.798 1.00 98.38 106 LEU A C 1
ATOM 802 O O . LEU A 1 106 ? -1.670 -6.365 5.861 1.00 98.38 106 LEU A O 1
ATOM 806 N N . GLU A 1 107 ? -0.558 -7.959 4.746 1.00 97.75 107 GLU A N 1
ATOM 807 C CA . GLU A 1 107 ? -0.050 -8.611 5.957 1.00 97.75 107 GLU A CA 1
ATOM 808 C C . GLU A 1 107 ? 0.877 -7.695 6.767 1.00 97.75 107 GLU A C 1
ATOM 810 O O . GLU A 1 107 ? 0.890 -7.739 8.000 1.00 97.75 107 GLU A O 1
ATOM 815 N N . ARG A 1 108 ? 1.655 -6.825 6.107 1.00 97.69 108 ARG A N 1
ATOM 816 C CA . ARG A 1 108 ? 2.434 -5.813 6.827 1.00 97.69 108 ARG A CA 1
ATOM 817 C C . ARG A 1 108 ? 1.533 -4.753 7.455 1.00 97.69 108 ARG A C 1
ATOM 819 O O . ARG A 1 108 ? 1.662 -4.527 8.654 1.00 97.69 108 ARG A O 1
ATOM 826 N N . LEU A 1 109 ? 0.621 -4.154 6.691 1.00 97.94 109 LEU A N 1
ATOM 827 C CA . LEU A 1 109 ? -0.315 -3.150 7.201 1.00 97.94 109 LEU A CA 1
ATOM 828 C C . LEU A 1 109 ? -1.120 -3.695 8.385 1.00 97.94 109 LEU A C 1
ATOM 830 O O . LEU A 1 109 ? -1.252 -3.021 9.399 1.00 97.94 109 LEU A O 1
ATOM 834 N N . TRP A 1 110 ? -1.602 -4.936 8.295 1.00 97.25 110 TRP A N 1
ATOM 835 C CA . TRP A 1 110 ? -2.348 -5.571 9.375 1.00 97.25 110 TRP A CA 1
ATOM 836 C C . TRP A 1 110 ? -1.529 -5.677 10.664 1.00 97.25 110 TRP A C 1
ATOM 838 O O . TRP A 1 110 ? -2.006 -5.274 11.724 1.00 97.25 110 TRP A O 1
ATOM 848 N N . ARG A 1 111 ? -0.270 -6.133 10.586 1.00 96.31 111 ARG A N 1
ATOM 849 C CA . ARG A 1 111 ? 0.637 -6.162 11.749 1.00 96.31 111 ARG A CA 1
ATOM 850 C C . ARG A 1 111 ? 0.853 -4.776 12.357 1.00 96.31 111 ARG A C 1
ATOM 852 O O . ARG A 1 111 ? 0.938 -4.654 13.578 1.00 96.31 111 ARG A O 1
ATOM 859 N N . GLU A 1 112 ? 0.903 -3.740 11.524 1.00 96.44 112 GLU A N 1
ATOM 860 C CA . GLU A 1 112 ? 1.044 -2.357 11.983 1.00 96.44 112 GLU A CA 1
ATOM 861 C C . GLU A 1 112 ? -0.221 -1.780 12.615 1.00 96.44 112 GLU A C 1
ATOM 863 O O . GLU A 1 112 ? -0.136 -0.744 13.255 1.00 96.44 112 GLU A O 1
ATOM 868 N N . ILE A 1 113 ? -1.395 -2.397 12.488 1.00 96.31 113 ILE A N 1
ATOM 869 C CA . ILE A 1 113 ? -2.624 -1.803 13.040 1.00 96.31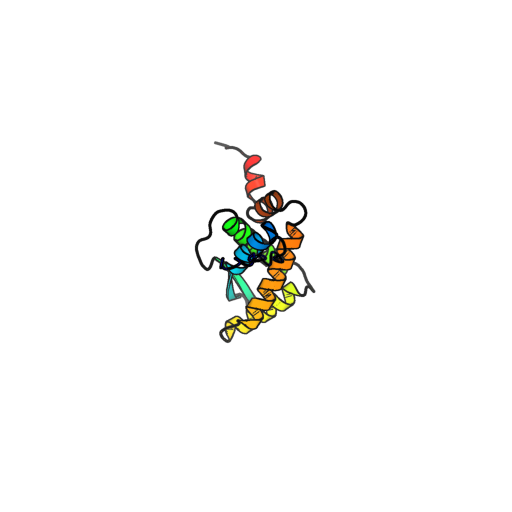 113 ILE A CA 1
ATOM 870 C C . ILE A 1 113 ? -3.341 -2.702 14.045 1.00 96.31 113 ILE A C 1
ATOM 872 O O . ILE A 1 113 ? -4.066 -2.183 14.886 1.00 96.31 113 ILE A O 1
ATOM 876 N N . ALA A 1 114 ? -3.090 -4.014 14.048 1.00 94.00 114 ALA A N 1
ATOM 877 C CA . ALA A 1 114 ? -3.849 -5.008 14.814 1.00 94.00 114 ALA A CA 1
ATOM 878 C C . ALA A 1 114 ? -4.039 -4.678 16.310 1.00 94.00 114 ALA A C 1
ATOM 880 O O . ALA A 1 114 ? -5.094 -4.966 16.866 1.00 94.00 114 ALA A O 1
ATOM 881 N N . GLY A 1 115 ? -3.052 -4.053 16.961 1.00 93.31 115 GLY A N 1
ATOM 882 C CA . GLY A 1 115 ? -3.137 -3.703 18.387 1.00 93.31 115 GLY A CA 1
ATOM 883 C C . GLY A 1 115 ? -4.082 -2.540 18.719 1.00 93.31 115 GLY A C 1
ATOM 884 O O . GLY A 1 115 ? -4.602 -2.481 19.828 1.00 93.31 115 GLY A O 1
ATOM 885 N N . ALA A 1 116 ? -4.311 -1.620 17.779 1.00 93.50 116 ALA A N 1
ATOM 886 C CA . ALA A 1 116 ? -5.244 -0.501 17.929 1.00 93.50 116 ALA A CA 1
ATOM 887 C C . ALA A 1 116 ? -5.645 0.022 16.535 1.00 93.50 116 ALA A C 1
ATOM 889 O O . ALA A 1 116 ? -5.124 1.052 16.098 1.00 93.50 116 ALA A O 1
ATOM 890 N N . PRO A 1 117 ? -6.535 -0.689 15.810 1.00 92.81 117 PRO A N 1
ATOM 891 C CA . PRO A 1 117 ? -6.679 -0.505 14.370 1.00 92.81 117 PRO A CA 1
ATOM 892 C C . PRO A 1 117 ? -7.047 0.906 13.930 1.00 92.81 117 PRO A C 1
ATOM 894 O O . PRO A 1 117 ? -6.406 1.431 13.032 1.00 92.81 117 PRO A O 1
ATOM 897 N N . SER A 1 118 ? -8.023 1.548 14.573 1.00 93.19 118 SER A N 1
ATOM 898 C CA . SER A 1 118 ? -8.433 2.911 14.213 1.00 93.19 118 SER A CA 1
ATOM 899 C C . SER A 1 118 ? -7.308 3.929 14.418 1.00 93.19 118 SER A C 1
ATOM 901 O O . SER A 1 118 ? -6.972 4.660 13.490 1.00 93.19 118 SER A O 1
ATOM 903 N N . LEU A 1 119 ? -6.713 3.942 15.615 1.00 93.25 119 LEU A N 1
ATOM 904 C CA . LEU A 1 119 ? -5.674 4.894 16.013 1.00 93.25 119 LEU A CA 1
ATOM 905 C C . LEU A 1 119 ? -4.396 4.716 15.187 1.00 93.25 119 LEU A C 1
ATOM 907 O O . LEU A 1 119 ? -3.876 5.682 14.638 1.00 93.25 119 LEU A O 1
ATOM 911 N N . ARG A 1 120 ? -3.904 3.477 15.051 1.00 95.12 120 ARG A N 1
ATOM 912 C CA . ARG A 1 120 ? -2.666 3.206 14.302 1.00 95.12 120 ARG A CA 1
ATOM 913 C C . ARG A 1 120 ? -2.836 3.440 12.806 1.00 95.12 120 ARG A C 1
ATOM 915 O O . ARG A 1 120 ? -1.889 3.874 12.166 1.00 95.12 120 ARG A O 1
ATOM 922 N N . LEU A 1 121 ? -4.023 3.187 12.249 1.00 95.12 121 LEU A N 1
ATOM 923 C CA . LEU A 1 121 ? -4.302 3.490 10.845 1.00 95.12 121 LEU A CA 1
ATOM 924 C C . LEU A 1 121 ? -4.272 4.996 10.573 1.00 95.12 121 LEU A C 1
ATOM 926 O O . LEU A 1 121 ? -3.791 5.407 9.525 1.00 95.12 121 LEU A O 1
ATOM 930 N N . GLU A 1 122 ? -4.785 5.808 11.498 1.00 93.56 122 GLU A N 1
ATOM 931 C CA . GLU A 1 122 ? -4.761 7.268 11.393 1.00 93.56 122 GLU A CA 1
ATOM 932 C C . GLU A 1 122 ? -3.337 7.820 11.488 1.00 93.56 122 GLU A C 1
ATOM 934 O O . GLU A 1 122 ? -2.911 8.520 10.572 1.00 93.56 122 GLU A O 1
ATOM 939 N N . ALA A 1 123 ? -2.574 7.401 12.501 1.00 93.69 123 ALA A N 1
ATOM 940 C CA . ALA A 1 123 ? -1.172 7.792 12.657 1.00 93.69 123 ALA A CA 1
ATOM 941 C C . ALA A 1 123 ? -0.311 7.384 11.446 1.00 93.69 123 ALA A C 1
ATOM 943 O O . ALA A 1 123 ? 0.519 8.151 10.967 1.00 93.69 123 ALA A O 1
ATOM 944 N N . LEU A 1 124 ? -0.537 6.183 10.905 1.00 94.81 124 LEU A N 1
ATOM 945 C CA . LEU A 1 124 ? 0.210 5.682 9.753 1.00 94.81 124 LEU A CA 1
ATOM 946 C C . LEU A 1 124 ? -0.203 6.349 8.436 1.00 94.81 124 LEU A C 1
ATOM 948 O O . LEU A 1 124 ? 0.614 6.444 7.531 1.00 94.81 124 LEU A O 1
ATOM 952 N N . ALA A 1 125 ? -1.457 6.784 8.296 1.00 92.81 125 ALA A N 1
ATOM 953 C CA . ALA A 1 125 ? -1.926 7.473 7.095 1.00 92.81 125 ALA A CA 1
ATOM 954 C C . ALA A 1 125 ? -1.411 8.917 6.999 1.00 92.81 125 ALA A C 1
ATOM 956 O O . ALA A 1 125 ? -1.241 9.422 5.887 1.00 92.81 125 ALA A O 1
ATOM 957 N N . TYR A 1 126 ? -1.178 9.563 8.147 1.00 89.25 126 TYR A N 1
ATOM 958 C CA . TYR A 1 126 ? -0.815 10.976 8.251 1.00 89.25 126 TYR A CA 1
ATOM 959 C C . TYR A 1 126 ? 0.339 11.199 9.246 1.00 89.25 126 TYR A C 1
ATOM 961 O O . TYR A 1 126 ? 0.172 11.897 10.246 1.00 89.25 126 TYR A O 1
ATOM 969 N N . PRO A 1 127 ? 1.542 10.659 8.974 1.00 78.62 127 PRO A N 1
ATOM 970 C CA . PRO A 1 127 ? 2.657 10.662 9.928 1.00 78.62 127 PRO A CA 1
ATOM 971 C C . PRO A 1 127 ? 3.207 12.059 10.276 1.00 78.62 127 PRO A C 1
ATOM 973 O O . PRO A 1 127 ? 4.041 12.178 11.165 1.00 78.62 127 PRO A O 1
ATOM 976 N N . HIS A 1 128 ? 2.768 13.114 9.581 1.00 73.81 128 HIS A N 1
ATOM 977 C CA . HIS A 1 128 ? 3.213 14.498 9.786 1.00 73.81 128 HIS A CA 1
ATOM 978 C C . HIS A 1 128 ? 2.145 15.408 10.413 1.00 73.81 128 HIS A C 1
ATOM 980 O O . HIS A 1 128 ? 2.437 16.557 10.736 1.00 73.81 128 HIS A O 1
ATOM 986 N N . GLU A 1 129 ? 0.911 14.929 10.593 1.00 63.19 129 GLU A N 1
ATOM 987 C CA . GLU A 1 129 ? -0.151 15.741 11.207 1.00 63.19 129 GLU A CA 1
ATOM 988 C C . GLU A 1 129 ? 0.011 15.853 12.736 1.00 63.19 129 GLU A C 1
ATOM 990 O O . GLU A 1 129 ? -0.507 16.793 13.335 1.00 63.19 129 GLU A O 1
ATOM 995 N N . GLU A 1 130 ? 0.813 14.985 13.368 1.00 54.56 130 GLU A N 1
ATOM 996 C CA . GLU A 1 130 ? 1.158 15.089 14.796 1.00 54.56 130 GLU A CA 1
ATOM 997 C C . GLU A 1 130 ? 2.048 16.313 15.115 1.00 54.56 130 GLU A C 1
ATOM 999 O O . GLU A 1 130 ? 1.917 16.894 16.192 1.00 54.56 130 GLU A O 1
ATOM 1004 N N . ASP A 1 131 ? 2.879 16.779 14.171 1.00 44.94 131 ASP A N 1
ATOM 1005 C CA . ASP A 1 131 ? 3.762 17.949 14.360 1.00 44.94 131 ASP A CA 1
ATOM 1006 C C . ASP A 1 131 ? 3.017 19.292 14.260 1.00 44.94 131 ASP A C 1
ATOM 1008 O O . ASP A 1 131 ? 3.460 20.311 14.794 1.00 44.94 131 ASP A O 1
ATOM 1012 N N . SER A 1 132 ? 1.849 19.316 13.613 1.00 43.56 132 SER A N 1
ATOM 1013 C CA . SER A 1 132 ? 1.078 20.554 13.414 1.00 43.56 132 SER A CA 1
ATOM 1014 C C . SER A 1 132 ? 0.355 21.020 14.687 1.00 43.56 132 SER A C 1
ATOM 1016 O O . SER A 1 132 ? -0.065 22.170 14.774 1.00 43.56 132 SER A O 1
ATOM 1018 N N . ALA A 1 133 ? 0.248 20.162 15.709 1.00 49.91 133 ALA A N 1
ATOM 1019 C CA . ALA A 1 133 ? -0.283 20.529 17.024 1.00 49.91 133 ALA A CA 1
ATOM 1020 C C . ALA A 1 133 ? 0.748 21.245 17.926 1.00 49.91 133 ALA A C 1
ATOM 1022 O O . ALA A 1 133 ? 0.373 21.775 18.973 1.00 49.91 133 ALA A O 1
ATOM 1023 N N . LEU A 1 134 ? 2.034 21.266 17.544 1.00 48.62 134 LEU A N 1
ATOM 1024 C CA . LEU A 1 134 ? 3.126 21.869 18.324 1.00 48.62 134 LEU A CA 1
ATOM 1025 C C . LEU A 1 134 ? 3.469 23.310 17.913 1.00 48.62 134 LEU A C 1
ATOM 1027 O O . LEU A 1 134 ? 4.150 24.001 18.670 1.00 48.62 134 LEU A O 1
ATOM 1031 N N . TYR A 1 135 ? 2.952 23.788 16.778 1.00 54.94 135 TYR A N 1
ATOM 1032 C CA . TYR A 1 135 ? 3.087 25.179 16.340 1.00 54.94 135 TYR A CA 1
ATOM 1033 C C . TYR A 1 135 ? 1.757 25.710 15.782 1.00 54.94 135 TYR A C 1
ATOM 1035 O O . TYR A 1 135 ? 1.615 25.838 14.566 1.00 54.94 135 TYR A O 1
ATOM 1043 N N . PRO A 1 136 ? 0.768 26.021 16.642 1.00 48.22 136 PRO A N 1
ATOM 1044 C CA . PRO A 1 136 ? -0.335 26.870 16.222 1.00 48.22 136 PRO A CA 1
ATOM 1045 C C . PRO A 1 136 ? 0.237 28.269 15.971 1.00 48.22 136 PRO A C 1
ATOM 1047 O O . PRO A 1 136 ? 0.767 28.878 16.895 1.00 48.22 136 PRO A O 1
ATOM 1050 N N . ASP A 1 137 ? 0.190 28.715 14.719 1.00 54.69 137 ASP A N 1
ATOM 1051 C CA . ASP A 1 137 ? 0.352 30.100 14.266 1.00 54.69 137 ASP A CA 1
ATOM 1052 C C . ASP A 1 137 ? 1.441 30.932 14.976 1.00 54.69 137 ASP A C 1
ATOM 1054 O O . ASP A 1 137 ? 1.223 31.550 16.019 1.00 54.69 137 ASP A O 1
ATOM 1058 N N . GLN A 1 138 ? 2.619 31.028 14.353 1.00 49.03 138 GLN A N 1
ATOM 1059 C CA . GLN A 1 138 ? 3.433 32.237 14.502 1.00 49.03 138 GLN A CA 1
ATOM 1060 C C . GLN A 1 138 ? 3.082 33.185 13.355 1.00 49.03 138 GLN A C 1
ATOM 1062 O O . GLN A 1 138 ? 3.736 33.166 12.312 1.00 49.03 138 GLN A O 1
ATOM 1067 N N . ASP A 1 139 ? 2.007 33.948 13.563 1.00 51.50 139 ASP A N 1
ATOM 1068 C CA . ASP A 1 139 ? 1.775 35.233 12.890 1.00 51.50 139 ASP A CA 1
ATOM 1069 C C . ASP A 1 139 ? 2.795 36.287 13.363 1.00 51.50 139 ASP A C 1
ATOM 1071 O O . ASP A 1 139 ? 3.105 36.323 14.582 1.00 51.50 139 ASP A O 1
#

Radius of gyration: 20.62 Å; chains: 1; bounding box: 74×67×38 Å

Secondary structure (DSSP, 8-state):
--------------PPP-HHHHHHHHHHHTEEEEEEEETTEEEEEEEESS---HHHHHHHHHHHHHHHHHHH-TT-HHHHHHHHHHHHHTTS--HHHHHHHHHHHHHHHHHHHTTSHHHHHHHHH-TTTTGGGS-----

Sequence (139 aa):
MSPFSKPITADTSSEPIDFWRAVAQRGVMALGFHAFEHGGRRDMVAELIAPQQGWARKAAHAAIEVHKMIQLEPHTAALSARAALSAQLGQGPAVRELAIYQGLLLERLWREIAGAPSLRLEALAYPHEEDSALYPDQD

Foldseek 3Di:
DDDDDDDPPPPPPPDPPPPLLVLLLLLLVQKDKDWDDDPNDIDIAIDGPDDDDDSNLLNVLLLRLLLVVLCVDPPDPLVVLNVVQNVCNVVDDPPVSSVSNSVVSSVSSCVQQVVPNVVSSNCSSCVPVVVVVVDDDPD